Protein AF-A0A368EFL3-F1 (afdb_monomer_lite)

pLDDT: mean 77.52, std 20.16, range [30.73, 97.0]

Foldseek 3Di:
DDDDDPPPDDDPPVPDPDPPQDDDLVVLLVVLLVCLLVLFAAEPVRSCVVSVHDPPPCVVVVVVSLVSLLVNQLVCLVVVHQSSSLSYEHPVCRVVSDHDLVVLVSVLVSCPVRNPPDPDLQNPSNDVVSSVVSSVVSNVCSVVDDDDPDDDPVPVPPPDDD

Radius of gyration: 20.45 Å; chains: 1; bounding box: 38×32×78 Å

Structure (mmCIF, N/CA/C/O backbone):
data_AF-A0A368EFL3-F1
#
_entry.id   AF-A0A368EFL3-F1
#
loop_
_atom_site.group_PDB
_atom_site.id
_atom_site.type_symbol
_atom_site.label_atom_id
_atom_site.label_alt_id
_atom_site.label_comp_id
_atom_site.label_asym_id
_atom_site.label_entity_id
_atom_site.label_seq_id
_atom_site.pdbx_PDB_ins_code
_atom_site.Cartn_x
_atom_site.Cartn_y
_atom_site.Cartn_z
_atom_site.occupancy
_atom_site.B_iso_or_equiv
_atom_site.auth_seq_id
_atom_site.auth_comp_id
_atom_site.auth_asym_id
_atom_site.auth_atom_id
_atom_site.pdbx_PDB_model_num
ATOM 1 N N . MET A 1 1 ? 15.760 19.128 -66.262 1.00 40.00 1 MET A N 1
ATOM 2 C CA . MET A 1 1 ? 16.205 19.098 -64.846 1.00 40.00 1 MET A CA 1
ATOM 3 C C . MET A 1 1 ? 15.360 18.092 -64.071 1.00 40.00 1 MET A C 1
ATOM 5 O O . MET A 1 1 ? 14.181 18.334 -63.852 1.00 40.00 1 MET A O 1
ATOM 9 N N . ASN A 1 2 ? 15.944 16.946 -63.710 1.00 37.69 2 ASN A N 1
ATOM 10 C CA . ASN A 1 2 ? 15.264 15.852 -63.009 1.00 37.69 2 ASN A CA 1
ATOM 11 C C . ASN A 1 2 ? 15.107 16.158 -61.510 1.00 37.69 2 ASN A C 1
ATOM 13 O O . ASN A 1 2 ? 16.100 16.240 -60.786 1.00 37.69 2 ASN A O 1
ATOM 17 N N . LYS A 1 3 ? 13.865 16.278 -61.025 1.00 44.00 3 LYS A N 1
ATOM 18 C CA . LYS A 1 3 ? 13.560 16.292 -59.586 1.00 44.00 3 LYS A CA 1
ATOM 19 C C . LYS A 1 3 ? 13.677 14.864 -59.041 1.00 44.00 3 LYS A C 1
ATOM 21 O O . LYS A 1 3 ? 12.842 14.013 -59.332 1.00 44.00 3 LYS A O 1
ATOM 26 N N . LYS A 1 4 ? 14.717 14.600 -58.243 1.00 45.78 4 LYS A N 1
ATOM 27 C CA . LYS A 1 4 ? 14.868 13.352 -57.479 1.00 45.78 4 LYS A CA 1
ATOM 28 C C . LYS A 1 4 ? 13.709 13.219 -56.482 1.00 45.78 4 LYS A C 1
ATOM 30 O O . LYS A 1 4 ? 13.635 13.963 -55.508 1.00 45.78 4 LYS A O 1
ATOM 35 N N . MET A 1 5 ? 12.822 12.254 -56.713 1.00 44.94 5 MET A N 1
ATOM 36 C CA . MET A 1 5 ? 11.865 11.790 -55.709 1.00 44.94 5 MET A CA 1
ATOM 37 C C . MET A 1 5 ? 12.617 11.066 -54.590 1.00 44.94 5 MET A C 1
ATOM 39 O O . MET A 1 5 ? 13.108 9.953 -54.775 1.00 44.94 5 MET A O 1
ATOM 43 N N . ASN A 1 6 ? 12.671 11.679 -53.409 1.00 43.19 6 ASN A N 1
ATOM 44 C CA . ASN A 1 6 ? 13.107 11.012 -52.188 1.00 43.19 6 ASN A CA 1
ATOM 45 C C . ASN A 1 6 ? 12.049 9.978 -51.769 1.00 43.19 6 ASN A C 1
ATOM 47 O O . ASN A 1 6 ? 11.097 10.291 -51.053 1.00 43.19 6 ASN A O 1
ATOM 51 N N . ARG A 1 7 ? 12.211 8.724 -52.206 1.00 44.06 7 ARG A N 1
ATOM 52 C CA . ARG A 1 7 ? 11.509 7.578 -51.615 1.00 44.06 7 ARG A CA 1
ATOM 53 C C . ARG A 1 7 ? 12.095 7.327 -50.224 1.00 44.06 7 ARG A C 1
ATOM 55 O O . ARG A 1 7 ? 13.054 6.576 -50.082 1.00 44.06 7 ARG A O 1
ATOM 62 N N . ARG A 1 8 ? 11.529 7.959 -49.189 1.00 46.06 8 ARG A N 1
ATOM 63 C CA . ARG A 1 8 ? 11.761 7.542 -47.796 1.00 46.06 8 ARG A CA 1
ATOM 64 C C . ARG A 1 8 ? 11.147 6.155 -47.624 1.00 46.06 8 ARG A C 1
ATOM 66 O O . ARG A 1 8 ? 9.929 6.005 -47.545 1.00 46.06 8 ARG A O 1
ATOM 73 N N . SER A 1 9 ? 12.008 5.148 -47.665 1.00 45.47 9 SER A N 1
ATOM 74 C CA . SER A 1 9 ? 11.665 3.747 -47.509 1.00 45.47 9 SER A CA 1
ATOM 75 C C . SER A 1 9 ? 11.111 3.466 -46.111 1.00 45.47 9 SER A C 1
ATOM 77 O O . SER A 1 9 ? 11.673 3.833 -45.083 1.00 45.47 9 SER A O 1
ATOM 79 N N . ALA A 1 10 ? 9.944 2.829 -46.122 1.00 49.97 10 ALA A N 1
ATOM 80 C CA . ALA A 1 10 ? 9.499 1.766 -45.234 1.00 49.97 10 ALA A CA 1
ATOM 81 C C . ALA A 1 10 ? 10.311 1.518 -43.945 1.00 49.97 10 ALA A C 1
ATOM 83 O O . ALA A 1 10 ? 11.052 0.551 -43.842 1.00 49.97 10 ALA A O 1
ATOM 84 N N . PHE A 1 11 ? 10.034 2.297 -42.902 1.00 44.97 11 PHE A N 1
ATOM 85 C CA . PHE A 1 11 ? 10.094 1.807 -41.523 1.00 44.97 11 PHE A CA 1
ATOM 86 C C . PHE A 1 11 ? 8.851 2.271 -40.757 1.00 44.97 11 PHE A C 1
ATOM 88 O O . PHE A 1 11 ? 8.922 2.867 -39.687 1.00 44.97 11 PHE A O 1
ATOM 95 N N . ARG A 1 12 ? 7.662 1.930 -41.274 1.00 44.56 12 ARG A N 1
ATOM 96 C CA . ARG A 1 12 ? 6.503 1.727 -40.395 1.00 44.56 12 ARG A CA 1
ATOM 97 C C . ARG A 1 12 ? 6.739 0.415 -39.649 1.00 44.56 12 ARG A C 1
ATOM 99 O O . ARG A 1 12 ? 6.106 -0.594 -39.946 1.00 44.56 12 ARG A O 1
ATOM 106 N N . LYS A 1 13 ? 7.671 0.409 -38.685 1.00 48.88 13 LYS A N 1
ATOM 107 C CA . LYS A 1 13 ? 7.578 -0.560 -37.591 1.00 48.88 13 LYS A CA 1
ATOM 108 C C . LYS A 1 13 ? 6.198 -0.301 -37.004 1.00 48.88 13 LYS A C 1
ATOM 110 O O . LYS A 1 13 ? 5.981 0.760 -36.426 1.00 48.88 13 LYS A O 1
ATOM 115 N N . LYS A 1 14 ? 5.247 -1.211 -37.242 1.00 45.75 14 LYS A N 1
ATOM 116 C CA . LYS A 1 14 ? 4.038 -1.296 -36.426 1.00 45.75 14 LYS A CA 1
ATOM 117 C C . LYS A 1 14 ? 4.566 -1.383 -35.000 1.00 45.75 14 LYS A C 1
ATOM 119 O O . LYS A 1 14 ? 5.091 -2.426 -34.613 1.00 45.75 14 LYS A O 1
ATOM 124 N N . LEU A 1 15 ? 4.560 -0.256 -34.286 1.00 49.69 15 LEU A N 1
ATOM 125 C CA . LEU A 1 15 ? 4.769 -0.246 -32.851 1.00 49.69 15 LEU A CA 1
ATOM 126 C C . LEU A 1 15 ? 3.771 -1.275 -32.346 1.00 49.69 15 LEU A C 1
ATOM 128 O O . LEU A 1 15 ? 2.570 -1.137 -32.589 1.00 49.69 15 LEU A O 1
ATOM 132 N N . ARG A 1 16 ? 4.280 -2.375 -31.781 1.00 47.66 16 ARG A N 1
ATOM 133 C CA . ARG A 1 16 ? 3.405 -3.304 -31.078 1.00 47.66 16 ARG A CA 1
ATOM 134 C C . ARG A 1 16 ? 2.623 -2.438 -30.092 1.00 47.66 16 ARG A C 1
ATOM 136 O O . ARG A 1 16 ? 3.263 -1.601 -29.446 1.00 47.66 16 ARG A O 1
ATOM 143 N N . PRO A 1 17 ? 1.287 -2.555 -30.033 1.00 49.06 17 PRO A N 1
ATOM 144 C CA . PRO A 1 17 ? 0.543 -1.849 -29.007 1.00 49.06 17 PRO A CA 1
ATOM 145 C C . PRO A 1 17 ? 1.216 -2.195 -27.682 1.00 49.06 17 PRO A C 1
ATOM 147 O O . PRO A 1 17 ? 1.466 -3.371 -27.400 1.00 49.06 17 PRO A O 1
ATOM 150 N N . LEU A 1 18 ? 1.632 -1.161 -26.949 1.00 48.78 18 LEU A N 1
ATOM 151 C CA . LEU A 1 18 ? 2.174 -1.361 -25.615 1.00 48.78 18 LEU A CA 1
ATOM 152 C C . LEU A 1 18 ? 1.114 -2.137 -24.825 1.00 48.78 18 LEU A C 1
ATOM 154 O O . LEU A 1 18 ? -0.076 -1.858 -25.013 1.00 48.78 18 LEU A O 1
ATOM 158 N N . PRO A 1 19 ? 1.506 -3.117 -23.994 1.00 52.16 19 PRO A N 1
ATOM 159 C CA . PRO A 1 19 ? 0.554 -3.809 -23.145 1.00 52.16 19 PRO A CA 1
ATOM 160 C C . PRO A 1 19 ? -0.280 -2.763 -22.409 1.00 52.16 19 PRO A C 1
ATOM 162 O O . PRO A 1 19 ? 0.271 -1.841 -21.802 1.00 52.16 19 PRO A O 1
ATOM 165 N N . GLU A 1 20 ? -1.601 -2.865 -22.503 1.00 55.97 20 GLU A N 1
ATOM 166 C CA . GLU A 1 20 ? -2.486 -1.978 -21.763 1.00 55.97 20 GLU A CA 1
ATOM 167 C C . GLU A 1 20 ? -2.407 -2.405 -20.290 1.00 55.97 20 GLU A C 1
ATOM 169 O O . GLU A 1 20 ? -3.126 -3.289 -19.828 1.00 55.97 20 GLU A O 1
ATOM 174 N N . PHE A 1 21 ? -1.426 -1.857 -19.565 1.00 62.59 21 PHE A N 1
ATOM 175 C CA . PHE A 1 21 ? -1.221 -2.114 -18.143 1.00 62.59 21 PHE A CA 1
ATOM 176 C C . PHE A 1 21 ? -2.387 -1.508 -17.363 1.00 62.59 21 PHE A C 1
ATOM 178 O O . PHE A 1 21 ? -2.346 -0.349 -16.946 1.00 62.59 21 PHE A O 1
ATOM 185 N N . LYS A 1 22 ? -3.461 -2.279 -17.198 1.00 76.50 22 LYS A N 1
ATOM 186 C CA . LYS A 1 22 ? -4.679 -1.802 -16.553 1.00 76.50 22 LYS A CA 1
ATOM 187 C C . LYS A 1 22 ? -4.697 -2.210 -15.089 1.00 76.50 22 LYS A C 1
ATOM 189 O O . LYS A 1 22 ? -5.205 -3.267 -14.722 1.00 76.50 22 LYS A O 1
ATOM 194 N N . TYR A 1 23 ? -4.148 -1.343 -14.248 1.00 84.44 23 TYR A N 1
ATOM 195 C CA . TYR A 1 23 ? -4.460 -1.397 -12.830 1.00 84.44 23 TYR A CA 1
ATOM 196 C C . TYR A 1 23 ? -5.918 -0.984 -12.602 1.00 84.44 23 TYR A C 1
ATOM 198 O O . TYR A 1 23 ? -6.420 -0.060 -13.243 1.00 84.44 23 TYR A O 1
ATOM 206 N N . ASP A 1 24 ? -6.582 -1.651 -11.664 1.00 90.12 24 ASP A N 1
ATOM 207 C CA . ASP A 1 24 ? -7.953 -1.336 -11.260 1.00 90.12 24 ASP A CA 1
ATOM 208 C C . ASP A 1 24 ? -7.995 -0.972 -9.773 1.00 90.12 24 ASP A C 1
ATOM 210 O O . ASP A 1 24 ? -7.540 -1.746 -8.927 1.00 90.12 24 ASP A O 1
ATOM 214 N N . ILE A 1 25 ? -8.511 0.218 -9.455 1.00 91.62 25 ILE A N 1
ATOM 215 C CA . ILE A 1 25 ? -8.449 0.799 -8.105 1.00 91.62 25 ILE A CA 1
ATOM 216 C C . ILE A 1 25 ? -9.255 -0.039 -7.111 1.00 91.62 25 ILE A C 1
ATOM 218 O O . ILE A 1 25 ? -8.727 -0.410 -6.064 1.00 91.62 25 ILE A O 1
ATOM 222 N N . GLU A 1 26 ? -10.502 -0.388 -7.433 1.00 90.62 26 GLU A N 1
ATOM 223 C CA . GLU A 1 26 ? -11.350 -1.162 -6.519 1.00 90.62 26 GLU A CA 1
ATOM 224 C C . GLU A 1 26 ? -10.776 -2.551 -6.252 1.00 90.62 26 GLU A C 1
ATOM 226 O O . GLU A 1 26 ? -10.771 -3.027 -5.115 1.00 90.62 26 GLU A O 1
ATOM 231 N N . THR A 1 27 ? -10.287 -3.209 -7.301 1.00 91.62 27 THR A N 1
ATOM 232 C CA . THR A 1 27 ? -9.664 -4.526 -7.194 1.00 91.62 27 THR A CA 1
ATOM 233 C C . THR A 1 27 ? -8.400 -4.452 -6.340 1.00 91.62 27 THR A C 1
ATOM 235 O O . THR A 1 27 ? -8.200 -5.309 -5.480 1.00 91.62 27 THR A O 1
ATOM 238 N N . SER A 1 28 ? -7.592 -3.397 -6.492 1.00 94.69 28 SER A N 1
ATOM 239 C CA . SER A 1 28 ? -6.431 -3.151 -5.629 1.00 94.69 28 SER A CA 1
ATOM 240 C C . SER A 1 28 ? -6.821 -2.961 -4.173 1.00 94.69 28 SER A C 1
ATOM 242 O O . SER A 1 28 ? -6.210 -3.564 -3.300 1.00 94.69 28 SER A O 1
ATOM 244 N N . VAL A 1 29 ? -7.845 -2.153 -3.895 1.00 94.94 29 VAL A N 1
ATOM 245 C CA . VAL A 1 29 ? -8.317 -1.900 -2.527 1.00 94.94 29 VAL A CA 1
ATOM 246 C C . VAL A 1 29 ? -8.833 -3.190 -1.892 1.00 94.94 29 VAL A C 1
ATOM 248 O O . VAL A 1 29 ? -8.445 -3.507 -0.772 1.00 94.94 29 VAL A O 1
ATOM 251 N N . LYS A 1 30 ? -9.630 -3.989 -2.615 1.00 94.00 30 LYS A N 1
ATOM 252 C CA . LYS A 1 30 ? -10.103 -5.308 -2.151 1.00 94.00 30 LYS A CA 1
ATOM 253 C C . LYS A 1 30 ? -8.941 -6.251 -1.850 1.00 94.00 30 LYS A C 1
ATOM 255 O O . LYS A 1 30 ? -8.928 -6.891 -0.799 1.00 94.00 30 LYS A O 1
ATOM 260 N N . PHE A 1 31 ? -7.964 -6.314 -2.752 1.00 95.12 31 PHE A N 1
ATOM 261 C CA . PHE A 1 31 ? -6.775 -7.139 -2.581 1.00 95.12 31 PHE A CA 1
ATOM 262 C C . PHE A 1 31 ? -5.968 -6.701 -1.354 1.00 95.12 31 PHE A C 1
ATOM 264 O O . PHE A 1 31 ? -5.758 -7.505 -0.448 1.00 95.12 31 PHE A O 1
ATOM 271 N N . LEU A 1 32 ? -5.608 -5.421 -1.254 1.00 96.31 32 LEU A N 1
ATOM 272 C CA . LEU A 1 32 ? -4.829 -4.896 -0.132 1.00 96.31 32 LEU A CA 1
ATOM 273 C C . LEU A 1 32 ? -5.572 -5.008 1.197 1.00 96.31 32 LEU A C 1
ATOM 275 O O . LEU A 1 32 ? -4.953 -5.330 2.206 1.00 96.31 32 LEU A O 1
ATOM 279 N N . LEU A 1 33 ? -6.892 -4.822 1.206 1.00 95.56 33 LEU A N 1
ATOM 280 C CA . LEU A 1 33 ? -7.705 -5.038 2.397 1.00 95.56 33 LEU A CA 1
ATOM 281 C C . LEU A 1 33 ? -7.675 -6.509 2.831 1.00 95.56 33 LEU A C 1
ATOM 283 O O . LEU A 1 33 ? -7.560 -6.796 4.020 1.00 95.56 33 LEU A O 1
ATOM 287 N N . SER A 1 34 ? -7.734 -7.453 1.885 1.00 94.75 34 SER A N 1
ATOM 288 C CA . SER A 1 34 ? -7.605 -8.881 2.201 1.00 94.75 34 SER A CA 1
ATOM 289 C C . SER A 1 34 ? -6.231 -9.220 2.794 1.00 94.75 34 SER A C 1
ATOM 291 O O . SER A 1 34 ? -6.147 -9.997 3.745 1.00 94.75 34 SER A O 1
ATOM 293 N N . CYS A 1 35 ? -5.164 -8.582 2.303 1.00 95.38 35 CYS A N 1
ATOM 294 C CA . CYS A 1 35 ? -3.816 -8.717 2.852 1.00 95.38 35 CYS A CA 1
ATOM 295 C C . CYS A 1 35 ? -3.708 -8.083 4.243 1.00 95.38 35 CYS A C 1
ATOM 297 O O . CYS A 1 35 ? -3.122 -8.683 5.144 1.00 95.38 35 CYS A O 1
ATOM 299 N N . ALA A 1 36 ? -4.330 -6.920 4.443 1.00 95.75 36 ALA A N 1
ATOM 300 C CA . ALA A 1 36 ? -4.370 -6.226 5.723 1.00 95.75 36 ALA A CA 1
ATOM 301 C C . ALA A 1 36 ? -5.077 -7.061 6.801 1.00 95.75 36 ALA A C 1
ATOM 303 O O . ALA A 1 36 ? -4.559 -7.189 7.907 1.00 95.75 36 ALA A O 1
ATOM 304 N N . LYS A 1 37 ? -6.193 -7.725 6.458 1.00 94.50 37 LYS A N 1
ATOM 305 C CA . LYS A 1 37 ? -6.889 -8.677 7.349 1.00 94.50 37 LYS A CA 1
ATOM 306 C C . LYS A 1 37 ? -5.996 -9.841 7.786 1.00 94.50 37 LYS A C 1
ATOM 308 O O . LYS A 1 37 ? -6.167 -10.371 8.875 1.00 94.50 37 LYS A O 1
ATOM 313 N N . GLN A 1 38 ? -5.031 -10.223 6.953 1.00 94.88 38 GLN A N 1
ATOM 314 C CA . GLN A 1 38 ? -4.044 -11.263 7.258 1.00 94.88 38 GLN A CA 1
ATOM 315 C C . GLN A 1 38 ? -2.755 -10.705 7.879 1.00 94.88 38 GLN A C 1
ATOM 317 O O . GLN A 1 38 ? -1.813 -11.468 8.078 1.00 94.88 38 GLN A O 1
ATOM 322 N N . ARG A 1 39 ? -2.691 -9.393 8.148 1.00 95.56 39 ARG A N 1
ATOM 323 C CA . ARG A 1 39 ? -1.498 -8.678 8.627 1.00 95.56 39 ARG A CA 1
ATOM 324 C C . ARG A 1 39 ? -0.264 -8.896 7.743 1.00 95.56 39 ARG A C 1
ATOM 326 O O . ARG A 1 39 ? 0.837 -9.114 8.238 1.00 95.56 39 ARG A O 1
ATOM 333 N N . LYS A 1 40 ? -0.451 -8.872 6.418 1.00 95.69 40 LYS A N 1
ATOM 334 C CA . LYS A 1 40 ? 0.615 -9.114 5.434 1.00 95.69 40 LYS A CA 1
ATOM 335 C C . LYS A 1 40 ? 0.967 -7.857 4.651 1.00 95.69 40 LYS A C 1
ATOM 337 O O . LYS A 1 40 ? 0.088 -7.200 4.095 1.00 95.69 40 LYS A O 1
ATOM 342 N N . PHE A 1 41 ? 2.266 -7.608 4.524 1.00 97.00 41 PHE A N 1
ATOM 343 C CA . PHE A 1 41 ? 2.818 -6.718 3.508 1.00 97.00 41 PHE A CA 1
ATOM 344 C C . PHE A 1 41 ? 2.873 -7.410 2.146 1.00 97.00 41 PHE A C 1
ATOM 346 O O . PHE A 1 41 ? 2.994 -8.637 2.053 1.00 97.00 41 PHE A O 1
ATOM 353 N N . ILE A 1 42 ? 2.827 -6.608 1.086 1.00 95.69 42 ILE A N 1
ATOM 354 C CA . ILE A 1 42 ? 2.901 -7.071 -0.299 1.00 95.69 42 ILE A CA 1
ATOM 355 C C . ILE A 1 42 ? 4.062 -6.376 -0.990 1.00 95.69 42 ILE A C 1
ATOM 357 O O . ILE A 1 42 ? 4.222 -5.164 -0.892 1.00 95.69 42 ILE A O 1
ATOM 361 N N . SER A 1 43 ? 4.880 -7.138 -1.707 1.00 94.38 43 SER A N 1
ATOM 362 C CA . SER A 1 43 ? 5.948 -6.533 -2.498 1.00 94.38 43 SER A CA 1
ATOM 363 C C . SER A 1 43 ? 5.412 -5.905 -3.790 1.00 94.38 43 SER A C 1
ATOM 365 O O . SER A 1 43 ? 4.421 -6.374 -4.351 1.00 94.38 43 SER A O 1
ATOM 367 N N . PHE A 1 44 ? 6.111 -4.908 -4.343 1.00 91.44 44 PHE A N 1
ATOM 368 C CA . PHE A 1 44 ? 5.793 -4.359 -5.673 1.00 91.44 44 PHE A CA 1
ATOM 369 C C . PHE A 1 44 ? 5.693 -5.446 -6.756 1.00 91.44 44 PHE A C 1
ATOM 371 O O . PHE A 1 44 ? 4.841 -5.370 -7.637 1.00 91.44 44 PHE A O 1
ATOM 378 N N . ILE A 1 45 ? 6.533 -6.483 -6.668 1.00 90.06 45 ILE A N 1
ATOM 379 C CA . ILE A 1 45 ? 6.535 -7.615 -7.603 1.00 90.06 45 ILE A CA 1
ATOM 380 C C . ILE A 1 45 ? 5.242 -8.419 -7.488 1.00 90.06 45 ILE A C 1
ATOM 382 O O . ILE A 1 45 ? 4.596 -8.706 -8.489 1.00 90.06 45 ILE A O 1
ATOM 386 N N . GLU A 1 46 ? 4.830 -8.763 -6.271 1.00 92.31 46 GLU A N 1
ATOM 387 C CA . GLU A 1 46 ? 3.586 -9.506 -6.049 1.00 92.31 46 GLU A CA 1
ATOM 388 C C . GLU A 1 46 ? 2.362 -8.703 -6.471 1.00 92.31 46 GLU A C 1
ATOM 390 O O . GLU A 1 46 ? 1.451 -9.252 -7.088 1.00 92.31 46 GLU A O 1
ATOM 395 N N . PHE A 1 47 ? 2.371 -7.397 -6.201 1.00 92.50 47 PHE A N 1
ATOM 396 C CA . PHE A 1 47 ? 1.309 -6.501 -6.631 1.00 92.50 47 PHE A CA 1
ATOM 397 C C . PHE A 1 47 ? 1.203 -6.438 -8.163 1.00 92.50 47 PHE A C 1
ATOM 399 O O . PHE A 1 47 ? 0.108 -6.511 -8.711 1.00 92.50 47 PHE A O 1
ATOM 406 N N . ASN A 1 48 ? 2.327 -6.388 -8.878 1.00 90.00 48 ASN A N 1
ATOM 407 C CA . ASN A 1 48 ? 2.338 -6.427 -10.344 1.00 90.00 48 ASN A CA 1
ATOM 408 C C . ASN A 1 48 ? 1.885 -7.783 -10.897 1.00 90.00 48 ASN A C 1
ATOM 410 O O . ASN A 1 48 ? 1.086 -7.841 -11.834 1.00 90.00 48 ASN A O 1
ATOM 414 N N . ARG A 1 49 ? 2.343 -8.882 -10.291 1.00 88.81 49 ARG A N 1
ATOM 415 C CA . ARG A 1 49 ? 1.948 -10.244 -10.678 1.00 88.81 49 ARG A CA 1
ATOM 416 C C . ARG A 1 49 ? 0.460 -10.497 -10.476 1.00 88.81 49 ARG A C 1
ATOM 418 O O . ARG A 1 49 ? -0.139 -11.188 -11.295 1.00 88.81 49 ARG A O 1
ATOM 425 N N . PHE A 1 50 ? -0.149 -9.896 -9.454 1.00 90.12 50 PHE A N 1
ATOM 426 C CA . PHE A 1 50 ? -1.601 -9.911 -9.274 1.00 90.12 50 PHE A CA 1
ATOM 427 C C . PHE A 1 50 ? -2.341 -9.348 -10.505 1.00 90.12 50 PHE A C 1
ATOM 429 O O . PHE A 1 50 ? -3.372 -9.887 -10.903 1.00 90.12 50 PHE A O 1
ATOM 436 N N . TYR A 1 51 ? -1.758 -8.357 -11.187 1.00 87.62 51 TYR A N 1
ATOM 437 C CA . TYR A 1 51 ? -2.251 -7.800 -12.455 1.00 87.62 51 TYR A CA 1
ATOM 438 C C . TYR A 1 51 ? -1.702 -8.489 -13.715 1.00 87.62 51 TYR A C 1
ATOM 440 O O . TYR A 1 51 ? -1.927 -8.004 -14.822 1.00 87.62 51 TYR A O 1
ATOM 448 N N . LYS A 1 52 ? -0.993 -9.619 -13.579 1.00 87.06 52 LYS A N 1
ATOM 449 C CA . LYS A 1 52 ? -0.323 -10.331 -14.687 1.00 87.06 52 LYS A CA 1
ATOM 450 C C . LYS A 1 52 ? 0.666 -9.446 -15.465 1.00 87.06 52 LYS A C 1
ATOM 452 O O . LYS A 1 52 ? 0.895 -9.662 -16.653 1.00 87.06 52 LYS A O 1
ATOM 457 N N . ILE A 1 53 ? 1.256 -8.457 -14.794 1.00 83.38 53 ILE A N 1
ATOM 458 C CA . ILE A 1 53 ? 2.276 -7.572 -15.363 1.00 83.38 53 ILE A CA 1
ATOM 459 C C . ILE A 1 53 ? 3.637 -8.283 -15.271 1.00 83.38 53 ILE A C 1
ATOM 461 O O . ILE A 1 53 ? 4.023 -8.676 -14.168 1.00 83.38 53 ILE A O 1
ATOM 465 N N . PRO A 1 54 ? 4.357 -8.483 -16.392 1.00 77.19 54 PRO A N 1
ATOM 466 C CA . PRO A 1 54 ? 5.628 -9.198 -16.404 1.00 77.19 54 PRO A CA 1
ATOM 467 C C . PRO A 1 54 ? 6.751 -8.416 -15.709 1.00 77.19 54 PRO A C 1
ATOM 469 O O . PRO A 1 54 ? 6.832 -7.192 -15.789 1.00 77.19 54 PRO A O 1
ATOM 472 N N . ASP A 1 55 ? 7.681 -9.153 -15.098 1.00 73.25 55 ASP A N 1
ATOM 473 C CA . ASP A 1 55 ? 8.802 -8.611 -14.313 1.00 73.25 55 ASP A CA 1
ATOM 474 C C . ASP A 1 55 ? 9.911 -7.951 -15.170 1.00 73.25 55 ASP A C 1
ATOM 476 O O . ASP A 1 55 ? 10.936 -7.542 -14.634 1.00 73.25 55 ASP A O 1
ATOM 480 N N . GLN A 1 56 ? 9.766 -7.878 -16.498 1.00 66.19 56 GLN A N 1
ATOM 481 C CA . GLN A 1 56 ? 10.845 -7.472 -17.415 1.00 66.19 56 GLN A CA 1
ATOM 482 C C . GLN A 1 56 ? 10.879 -5.961 -17.728 1.00 66.19 56 GLN A C 1
ATOM 484 O O . GLN A 1 56 ? 11.907 -5.469 -18.182 1.00 66.19 56 GLN A O 1
ATOM 489 N N . ASP A 1 57 ? 9.825 -5.202 -17.398 1.00 66.44 57 ASP A N 1
ATOM 490 C CA . ASP A 1 57 ? 9.675 -3.784 -17.783 1.00 66.44 57 ASP A CA 1
ATOM 491 C C . ASP A 1 57 ? 9.730 -2.798 -16.593 1.00 66.44 57 ASP A C 1
ATOM 493 O O . ASP A 1 57 ? 9.041 -1.775 -16.568 1.00 66.44 57 ASP A O 1
ATOM 497 N N . TRP A 1 58 ? 10.561 -3.069 -15.578 1.00 72.12 58 TRP A N 1
ATOM 498 C CA . TRP A 1 58 ? 10.619 -2.274 -14.336 1.00 72.12 58 TRP A CA 1
ATOM 499 C C . TRP A 1 58 ? 10.756 -0.750 -14.510 1.00 72.12 58 TRP A C 1
ATOM 501 O O . TRP A 1 58 ? 10.029 -0.033 -13.816 1.00 72.12 58 TRP A O 1
ATOM 511 N N . PRO A 1 59 ? 11.607 -0.210 -15.410 1.00 73.56 59 PRO A N 1
ATOM 512 C CA . PRO A 1 59 ? 11.738 1.240 -15.574 1.00 73.56 59 PRO A CA 1
ATOM 513 C C . PRO A 1 59 ? 10.434 1.932 -15.995 1.00 73.56 59 PRO A C 1
ATOM 515 O O . PRO A 1 59 ? 10.184 3.066 -15.590 1.00 73.56 59 PRO A O 1
ATOM 518 N N . LEU A 1 60 ? 9.590 1.244 -16.771 1.00 74.75 60 LEU A N 1
ATOM 519 C CA . LEU A 1 60 ? 8.296 1.752 -17.230 1.00 74.75 60 LEU A CA 1
ATOM 520 C C . LEU A 1 60 ? 7.176 1.450 -16.223 1.00 74.75 60 LEU A C 1
ATOM 522 O O . LEU A 1 60 ? 6.304 2.283 -15.977 1.00 74.75 60 LEU A O 1
ATOM 526 N N . VAL A 1 61 ? 7.215 0.266 -15.613 1.00 80.12 61 VAL A N 1
ATOM 527 C CA . VAL A 1 61 ? 6.183 -0.217 -14.690 1.00 80.12 61 VAL A CA 1
ATOM 528 C C . VAL A 1 61 ? 6.227 0.525 -13.355 1.00 80.12 61 VAL A C 1
ATOM 530 O O . VAL A 1 61 ? 5.181 0.794 -12.770 1.00 80.12 61 VAL A O 1
ATOM 533 N N . TYR A 1 62 ? 7.408 0.915 -12.873 1.00 82.56 62 TYR A N 1
ATOM 534 C CA . TYR A 1 62 ? 7.568 1.519 -11.549 1.00 82.56 62 TYR A CA 1
ATOM 535 C C . TYR A 1 62 ? 6.900 2.906 -11.411 1.00 82.56 62 TYR A C 1
ATOM 537 O O . TYR A 1 62 ? 6.179 3.125 -10.430 1.00 82.56 62 TYR A O 1
ATOM 545 N N . PRO A 1 63 ? 7.026 3.843 -12.377 1.00 85.31 63 PRO A N 1
ATOM 546 C CA . PRO A 1 63 ? 6.232 5.073 -12.375 1.00 85.31 63 PRO A CA 1
ATOM 547 C C . PRO A 1 63 ? 4.718 4.826 -12.423 1.00 85.31 63 PRO A C 1
ATOM 549 O O . PRO A 1 63 ? 3.975 5.501 -11.708 1.00 85.31 63 PRO A O 1
ATOM 552 N N . LEU A 1 64 ? 4.263 3.858 -13.230 1.00 87.31 64 LEU A N 1
ATOM 553 C CA . LEU A 1 64 ? 2.841 3.515 -13.353 1.00 87.31 64 LEU A CA 1
ATOM 554 C C . LEU A 1 64 ? 2.291 2.927 -12.053 1.00 87.31 64 LEU A C 1
ATOM 556 O O . LEU A 1 64 ? 1.227 3.344 -11.601 1.00 87.31 64 LEU A O 1
ATOM 560 N N . LEU A 1 65 ? 3.050 2.037 -11.413 1.00 90.00 65 LEU A N 1
ATOM 561 C CA . LEU A 1 65 ? 2.711 1.452 -10.122 1.00 90.00 65 LEU A CA 1
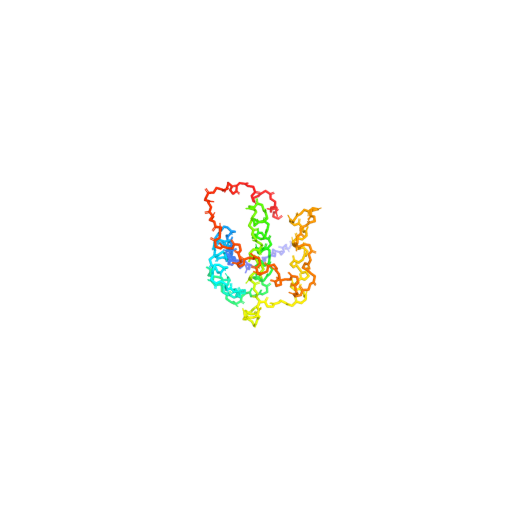ATOM 562 C C . LEU A 1 65 ? 2.554 2.535 -9.054 1.00 90.00 65 LEU A C 1
ATOM 564 O O . LEU A 1 65 ? 1.541 2.574 -8.368 1.00 90.00 65 LEU A O 1
ATOM 568 N N . TYR A 1 66 ? 3.500 3.471 -8.941 1.00 90.25 66 TYR A N 1
ATOM 569 C CA . TYR A 1 66 ? 3.361 4.560 -7.969 1.00 90.25 66 TYR A CA 1
ATOM 570 C C . TYR A 1 66 ? 2.200 5.495 -8.263 1.00 90.25 66 TYR A C 1
ATOM 572 O O . TYR A 1 66 ? 1.524 5.941 -7.336 1.00 90.25 66 TYR A O 1
ATOM 580 N N . ARG A 1 67 ? 1.966 5.812 -9.540 1.00 89.62 67 ARG A N 1
ATOM 581 C CA . ARG A 1 67 ? 0.793 6.596 -9.930 1.00 89.62 67 ARG A CA 1
ATOM 582 C C . ARG A 1 67 ? -0.481 5.882 -9.489 1.00 89.62 67 ARG A C 1
ATOM 584 O O . ARG A 1 67 ? -1.357 6.527 -8.923 1.00 89.62 67 ARG A O 1
ATOM 591 N N . HIS A 1 68 ? -0.551 4.572 -9.696 1.00 92.25 68 HIS A N 1
ATOM 592 C CA . HIS A 1 68 ? -1.680 3.755 -9.280 1.00 92.25 68 HIS A CA 1
ATOM 593 C C . HIS A 1 68 ? -1.842 3.697 -7.757 1.00 92.25 68 HIS A C 1
ATOM 595 O O . HIS A 1 68 ? -2.926 3.967 -7.252 1.00 92.25 68 HIS A O 1
ATOM 601 N N . LEU A 1 69 ? -0.768 3.452 -7.003 1.00 94.00 69 LEU A N 1
ATOM 602 C CA . LEU A 1 69 ? -0.797 3.450 -5.536 1.00 94.00 69 LEU A CA 1
ATOM 603 C C . LEU A 1 69 ? -1.263 4.797 -4.964 1.00 94.00 69 LEU A C 1
ATOM 605 O O . LEU A 1 69 ? -2.007 4.822 -3.989 1.00 94.00 69 LEU A O 1
ATOM 609 N N . ASN A 1 70 ? -0.917 5.915 -5.607 1.00 92.88 70 ASN A N 1
ATOM 610 C CA . ASN A 1 70 ? -1.442 7.230 -5.234 1.00 92.88 70 ASN A CA 1
ATOM 611 C C . ASN A 1 70 ? -2.953 7.363 -5.495 1.00 92.88 70 ASN A C 1
ATOM 613 O O . ASN A 1 70 ? -3.636 8.054 -4.744 1.00 92.88 70 ASN A O 1
ATOM 617 N N . LEU A 1 71 ? -3.484 6.739 -6.552 1.00 92.19 71 LEU A N 1
ATOM 618 C CA . LEU A 1 71 ? -4.928 6.713 -6.817 1.00 92.19 71 LEU A CA 1
ATOM 619 C C . LEU A 1 71 ? -5.663 5.799 -5.831 1.00 92.19 71 LEU A C 1
ATOM 621 O O . LEU A 1 71 ? -6.750 6.150 -5.385 1.00 92.19 71 LEU A O 1
ATOM 625 N N . VAL A 1 72 ? -5.052 4.678 -5.440 1.00 93.69 72 VAL A N 1
ATOM 626 C CA . VAL A 1 72 ? -5.544 3.821 -4.351 1.00 93.69 72 VAL A CA 1
ATOM 627 C C . VAL A 1 72 ? -5.602 4.602 -3.041 1.00 93.69 72 VAL A C 1
ATOM 629 O O . VAL A 1 72 ? -6.623 4.561 -2.363 1.00 93.69 72 VAL A O 1
ATOM 632 N N . LEU A 1 73 ? -4.549 5.356 -2.709 1.00 92.75 73 LEU A N 1
ATOM 633 C CA . LEU A 1 73 ? -4.519 6.223 -1.531 1.00 92.75 73 LEU A CA 1
ATOM 634 C C . LEU A 1 73 ? -5.670 7.238 -1.563 1.00 92.75 73 LEU A C 1
ATOM 636 O O . LEU A 1 73 ? -6.423 7.347 -0.599 1.00 92.75 73 LEU A O 1
ATOM 640 N N . LYS A 1 74 ? -5.835 7.936 -2.694 1.00 90.94 74 LYS A N 1
ATOM 641 C CA . LYS A 1 74 ? -6.923 8.894 -2.908 1.00 90.94 74 LYS A CA 1
ATOM 642 C C . LYS A 1 74 ? -8.293 8.241 -2.690 1.00 90.94 74 LYS A C 1
ATOM 644 O O . LYS A 1 74 ? -9.102 8.772 -1.940 1.00 90.94 74 LYS A O 1
ATOM 649 N N . TYR A 1 75 ? -8.525 7.082 -3.304 1.00 91.56 75 TYR A N 1
ATOM 650 C CA . TYR A 1 75 ? -9.771 6.335 -3.148 1.00 91.56 75 TYR A CA 1
ATOM 651 C C . TYR A 1 75 ? -10.018 5.942 -1.689 1.00 91.56 75 TYR A C 1
ATOM 653 O O . TYR A 1 75 ? -11.150 6.026 -1.221 1.00 91.56 75 TYR A O 1
ATOM 661 N N . CYS A 1 76 ? -8.976 5.533 -0.957 1.00 91.19 76 CYS A N 1
ATOM 662 C CA . CYS A 1 76 ? -9.114 5.214 0.461 1.00 91.19 76 CYS A CA 1
ATOM 663 C C . CYS A 1 76 ? -9.579 6.439 1.256 1.00 91.19 76 CYS A C 1
ATOM 665 O O . CYS A 1 76 ? -10.548 6.328 1.998 1.00 91.19 76 CYS A O 1
ATOM 667 N N . PHE A 1 77 ? -8.978 7.612 1.035 1.00 87.88 77 PHE A N 1
ATOM 668 C CA . PHE A 1 77 ? -9.415 8.850 1.687 1.00 87.88 77 PHE A CA 1
ATOM 669 C C . PHE A 1 77 ? -10.859 9.232 1.340 1.00 87.88 77 PHE A C 1
ATOM 671 O O . PHE A 1 77 ? -11.641 9.508 2.243 1.00 87.88 77 PHE A O 1
ATOM 678 N N . GLU A 1 78 ? -11.244 9.190 0.060 1.00 88.19 78 GLU A N 1
ATOM 679 C CA . GLU A 1 78 ? -12.612 9.520 -0.381 1.00 88.19 78 GLU A CA 1
ATOM 680 C C . GLU A 1 78 ? -13.680 8.590 0.224 1.00 88.19 78 GLU A C 1
ATOM 682 O O . GLU A 1 78 ? -14.836 8.985 0.359 1.00 88.19 78 GLU A O 1
ATOM 687 N N . ASN A 1 79 ? -13.300 7.368 0.611 1.00 87.12 79 ASN A N 1
ATOM 688 C CA . ASN A 1 79 ? -14.199 6.362 1.180 1.00 87.12 79 ASN A CA 1
ATOM 689 C C . ASN A 1 79 ? -13.991 6.131 2.688 1.00 87.12 79 ASN A C 1
ATOM 691 O O . ASN A 1 79 ? -14.535 5.169 3.229 1.00 87.12 79 ASN A O 1
ATOM 695 N N . ASN A 1 80 ? -13.223 6.987 3.375 1.00 86.56 80 ASN A N 1
ATOM 696 C CA . ASN A 1 80 ? -12.874 6.835 4.796 1.00 86.56 80 ASN A CA 1
ATOM 697 C C . ASN A 1 80 ? -12.254 5.465 5.143 1.00 86.56 80 ASN A C 1
ATOM 699 O O . ASN A 1 80 ? -12.488 4.900 6.211 1.00 86.56 80 ASN A O 1
ATOM 703 N N . TYR A 1 81 ? -11.460 4.912 4.230 1.00 89.81 81 TYR A N 1
ATOM 704 C CA . TYR A 1 81 ? -10.659 3.713 4.453 1.00 89.81 81 TYR A CA 1
ATOM 705 C C . TYR A 1 81 ? -9.246 4.083 4.919 1.00 89.81 81 TYR A C 1
ATOM 707 O O . TYR A 1 81 ? -8.734 5.147 4.557 1.00 89.81 81 TYR A O 1
ATOM 715 N N . PRO A 1 82 ? -8.568 3.200 5.679 1.00 90.56 82 PRO A N 1
ATOM 716 C CA . PRO A 1 82 ? -7.166 3.391 6.000 1.00 90.56 82 PRO A CA 1
ATOM 717 C C . PRO A 1 82 ? -6.341 3.419 4.703 1.00 90.56 82 PRO A C 1
ATOM 719 O O . PRO A 1 82 ? -6.739 2.819 3.700 1.00 90.56 82 PRO A O 1
ATOM 722 N N . PRO A 1 83 ? -5.184 4.093 4.688 1.00 91.88 83 PRO A N 1
ATOM 723 C CA . PRO A 1 83 ? -4.376 4.285 3.485 1.00 91.88 83 PRO A CA 1
ATOM 724 C C . PRO A 1 83 ? -3.640 2.998 3.078 1.00 91.88 83 PRO A C 1
ATOM 726 O O . PRO A 1 83 ? -2.428 2.875 3.211 1.00 91.88 83 PRO A O 1
ATOM 729 N N . LEU A 1 84 ? -4.367 2.026 2.530 1.00 94.50 84 LEU A N 1
ATOM 730 C CA . LEU A 1 84 ? -3.895 0.658 2.278 1.00 94.50 84 LEU A CA 1
ATOM 731 C C . LEU A 1 84 ? -2.652 0.554 1.378 1.00 94.50 84 LEU A C 1
ATOM 733 O O . LEU A 1 84 ? -1.938 -0.447 1.433 1.00 94.50 84 LEU A O 1
ATOM 737 N N . SER A 1 85 ? -2.355 1.568 0.559 1.00 94.06 85 SER A N 1
ATOM 738 C CA . SER A 1 85 ? -1.162 1.576 -0.298 1.00 94.06 85 SER A CA 1
ATOM 739 C C . SER A 1 85 ? 0.152 1.513 0.487 1.00 94.06 85 SER A C 1
ATOM 741 O O . SER A 1 85 ? 1.174 1.142 -0.080 1.00 94.06 85 SER A O 1
ATOM 743 N N . VAL A 1 86 ? 0.143 1.850 1.781 1.00 94.88 86 VAL A N 1
ATOM 744 C CA . VAL A 1 86 ? 1.340 1.812 2.645 1.00 94.88 86 VAL A CA 1
ATOM 745 C C . VAL A 1 86 ? 1.776 0.399 3.027 1.00 94.88 86 VAL A C 1
ATOM 747 O O . VAL A 1 86 ? 2.864 0.212 3.568 1.00 94.88 86 VAL A O 1
ATOM 750 N N . LEU A 1 87 ? 0.948 -0.597 2.706 1.00 96.56 87 LEU A N 1
ATOM 751 C CA . LEU A 1 87 ? 1.266 -2.016 2.849 1.00 96.56 87 LEU A CA 1
ATOM 752 C C . LEU A 1 87 ? 2.060 -2.572 1.657 1.00 96.56 87 LEU A C 1
ATOM 754 O O . LEU A 1 87 ? 2.497 -3.724 1.700 1.00 96.56 87 LEU A O 1
ATOM 758 N N . VAL A 1 88 ? 2.226 -1.778 0.591 1.00 96.00 88 VAL A N 1
ATOM 759 C CA . VAL A 1 88 ? 2.972 -2.171 -0.607 1.00 96.00 88 VAL A CA 1
ATOM 760 C C . VAL A 1 88 ? 4.406 -1.657 -0.520 1.00 96.00 88 VAL A C 1
ATOM 762 O O . VAL A 1 88 ? 4.645 -0.452 -0.584 1.00 96.00 88 VAL A O 1
ATOM 765 N N . VAL A 1 89 ? 5.360 -2.575 -0.396 1.00 95.12 89 VAL A N 1
ATOM 766 C CA . VAL A 1 89 ? 6.775 -2.295 -0.097 1.00 95.12 89 VAL A CA 1
ATOM 767 C C . VAL A 1 89 ? 7.718 -2.938 -1.119 1.00 95.12 89 VAL A C 1
ATOM 769 O O . VAL A 1 89 ? 7.299 -3.657 -2.032 1.00 95.12 89 VAL A O 1
ATOM 772 N N . ALA A 1 90 ? 9.018 -2.672 -0.997 1.00 91.81 90 ALA A N 1
ATOM 773 C CA . ALA A 1 90 ? 10.027 -3.363 -1.794 1.00 91.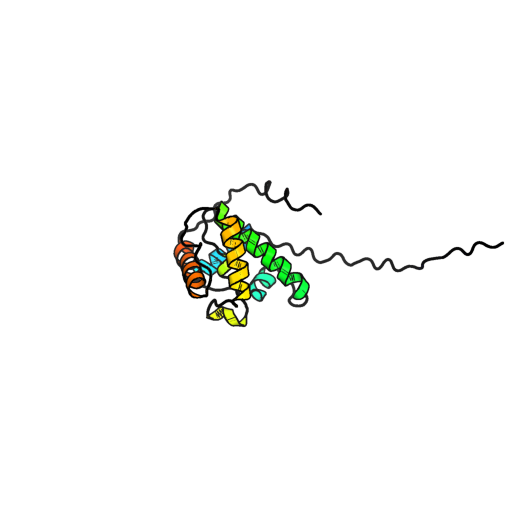81 90 ALA A CA 1
ATOM 774 C C . ALA A 1 90 ? 10.130 -4.849 -1.392 1.00 91.81 90 ALA A C 1
ATOM 776 O O . ALA A 1 90 ? 9.718 -5.246 -0.303 1.00 91.81 90 ALA A O 1
ATOM 777 N N . ARG A 1 91 ? 10.635 -5.702 -2.293 1.00 91.31 91 ARG A N 1
ATOM 778 C CA . ARG A 1 91 ? 10.680 -7.162 -2.076 1.00 91.31 91 ARG A CA 1
ATOM 779 C C . ARG A 1 91 ? 11.523 -7.542 -0.858 1.00 91.31 91 ARG A C 1
ATOM 781 O O . ARG A 1 91 ? 11.114 -8.392 -0.077 1.00 91.31 91 ARG A O 1
ATOM 788 N N . ASP A 1 92 ? 12.685 -6.925 -0.744 1.00 92.81 92 ASP A N 1
ATOM 789 C CA . ASP A 1 92 ? 13.642 -7.042 0.354 1.00 92.81 92 ASP A CA 1
ATOM 790 C C . ASP A 1 92 ? 13.081 -6.519 1.685 1.00 92.81 92 ASP A C 1
ATOM 792 O O . ASP A 1 92 ? 13.373 -7.082 2.733 1.00 92.81 92 ASP A O 1
ATOM 796 N N . MET A 1 93 ? 12.189 -5.527 1.646 1.00 93.69 93 MET A N 1
ATOM 797 C CA . MET A 1 93 ? 11.568 -4.922 2.834 1.00 93.69 93 MET A CA 1
ATOM 798 C C . MET A 1 93 ? 10.229 -5.562 3.231 1.00 93.69 93 MET A C 1
ATOM 800 O O . MET A 1 93 ? 9.560 -5.107 4.156 1.00 93.69 93 MET A O 1
ATOM 804 N N . LYS A 1 94 ? 9.800 -6.631 2.547 1.00 93.94 94 LYS A N 1
ATOM 805 C CA . LYS A 1 94 ? 8.477 -7.242 2.753 1.00 93.94 94 LYS A CA 1
ATOM 806 C C . LYS A 1 94 ? 8.269 -7.780 4.171 1.00 93.94 94 LYS A C 1
ATOM 808 O O . LYS A 1 94 ? 7.148 -7.758 4.664 1.00 93.94 94 LYS A O 1
ATOM 813 N N . GLN A 1 95 ? 9.316 -8.298 4.807 1.00 92.19 95 GLN A N 1
ATOM 814 C CA . GLN A 1 95 ? 9.193 -8.884 6.145 1.00 92.19 95 GLN A CA 1
ATOM 815 C C . GLN A 1 95 ? 9.038 -7.816 7.232 1.00 92.19 95 GLN A C 1
ATOM 817 O O . GLN A 1 95 ? 8.244 -8.004 8.148 1.00 92.19 95 GLN A O 1
ATOM 822 N N . SER A 1 96 ? 9.758 -6.699 7.110 1.00 92.88 96 SER A N 1
ATOM 823 C CA . SER A 1 96 ? 9.738 -5.605 8.085 1.00 92.88 96 SER A CA 1
ATOM 824 C C . SER A 1 96 ? 8.651 -4.565 7.804 1.00 92.88 96 SER A C 1
ATOM 826 O O . SER A 1 96 ? 8.229 -3.857 8.712 1.00 92.88 96 SER A O 1
ATOM 828 N N . GLY A 1 97 ? 8.183 -4.459 6.557 1.00 92.75 97 GLY A N 1
ATOM 829 C CA . GLY A 1 97 ? 7.318 -3.360 6.129 1.00 92.75 97 GLY A CA 1
ATOM 830 C C . GLY A 1 97 ? 8.075 -2.044 5.946 1.00 92.75 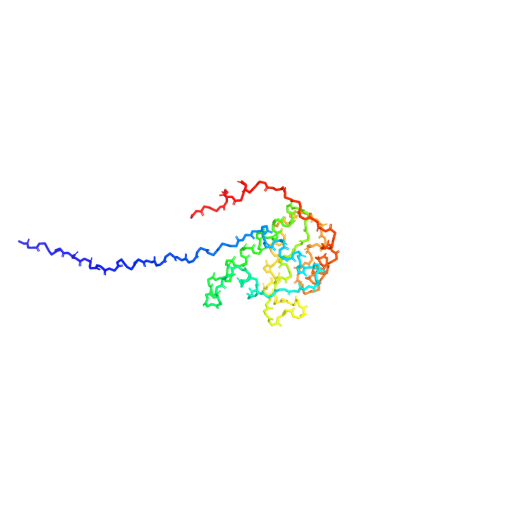97 GLY A C 1
ATOM 831 O O . GLY A 1 97 ? 7.451 -0.987 5.836 1.00 92.75 97 GLY A O 1
ATOM 832 N N . GLU A 1 98 ? 9.406 -2.093 5.922 1.00 95.12 98 GLU A N 1
ATOM 833 C CA . GLU A 1 98 ? 10.239 -0.907 5.785 1.00 95.12 98 GLU A CA 1
ATOM 834 C C . GLU A 1 98 ? 10.112 -0.248 4.409 1.00 95.12 98 GLU A C 1
ATOM 836 O O . GLU A 1 98 ? 9.698 -0.841 3.408 1.00 95.12 98 GLU A O 1
ATOM 841 N N . MET A 1 99 ? 10.478 1.028 4.372 1.00 94.19 99 MET A N 1
ATOM 842 C CA . MET A 1 99 ? 10.602 1.802 3.150 1.00 94.19 99 MET A CA 1
ATOM 843 C C . MET A 1 99 ? 11.855 2.666 3.222 1.00 94.19 99 MET A C 1
ATOM 845 O O . MET A 1 99 ? 12.217 3.203 4.264 1.00 94.19 99 MET A O 1
ATOM 849 N N . THR A 1 100 ? 12.499 2.874 2.078 1.00 92.12 100 THR A N 1
ATOM 850 C CA . THR A 1 100 ? 13.591 3.852 1.976 1.00 92.12 100 THR A CA 1
ATOM 851 C C . THR A 1 100 ? 13.089 5.267 2.284 1.00 92.12 100 THR A C 1
ATOM 853 O O . THR A 1 100 ? 11.945 5.609 1.971 1.00 92.12 100 THR A O 1
ATOM 856 N N . GLN A 1 101 ? 13.966 6.164 2.751 1.00 90.44 101 GLN A N 1
ATOM 857 C CA . GLN A 1 101 ? 13.596 7.569 2.992 1.00 90.44 101 GLN A CA 1
ATOM 858 C C . GLN A 1 101 ? 12.991 8.246 1.749 1.00 90.44 101 GLN A C 1
ATOM 860 O O . GLN A 1 101 ? 12.081 9.073 1.845 1.00 90.44 101 GLN A O 1
ATOM 865 N N . ARG A 1 102 ? 13.450 7.862 0.550 1.00 90.12 102 ARG A N 1
ATOM 866 C CA . ARG A 1 102 ? 12.891 8.338 -0.723 1.00 90.12 102 ARG A CA 1
ATOM 867 C C . ARG A 1 102 ? 11.437 7.901 -0.912 1.00 90.12 102 ARG A C 1
ATOM 869 O O . ARG A 1 102 ? 10.633 8.687 -1.413 1.00 90.12 102 ARG A O 1
ATOM 876 N N . GLN A 1 103 ? 11.101 6.666 -0.550 1.00 90.38 103 GLN A N 1
ATOM 877 C CA . GLN A 1 103 ? 9.736 6.142 -0.613 1.00 90.38 103 GLN A CA 1
ATOM 878 C C . GLN A 1 103 ? 8.841 6.813 0.429 1.00 90.38 103 GLN A C 1
ATOM 880 O O . GLN A 1 103 ? 7.775 7.298 0.054 1.00 90.38 103 GLN A O 1
ATOM 885 N N . ILE A 1 104 ? 9.317 6.956 1.671 1.00 91.00 104 ILE A N 1
ATOM 886 C CA . ILE A 1 104 ? 8.613 7.680 2.742 1.00 91.00 104 ILE A CA 1
ATOM 887 C C . ILE A 1 104 ? 8.312 9.114 2.300 1.00 91.00 104 ILE A C 1
ATOM 889 O O . ILE A 1 104 ? 7.166 9.545 2.331 1.00 91.00 104 ILE A O 1
ATOM 893 N N . THR A 1 105 ? 9.305 9.834 1.771 1.00 89.56 105 THR A N 1
ATOM 894 C CA . THR A 1 105 ? 9.132 11.218 1.292 1.00 89.56 105 THR A CA 1
ATOM 895 C C . THR A 1 105 ? 8.094 11.316 0.168 1.00 89.56 105 THR A C 1
ATOM 897 O O . THR A 1 105 ? 7.301 12.256 0.121 1.00 89.56 105 THR A O 1
ATOM 900 N N . ARG A 1 106 ? 8.082 10.356 -0.767 1.00 88.44 106 ARG A N 1
ATOM 901 C CA . ARG A 1 106 ? 7.090 10.318 -1.856 1.00 88.44 106 ARG A CA 1
ATOM 902 C C . ARG A 1 106 ? 5.684 10.044 -1.328 1.00 88.44 106 ARG A C 1
ATOM 904 O O . ARG A 1 106 ? 4.748 10.709 -1.764 1.00 88.44 106 ARG A O 1
ATOM 911 N N . LEU A 1 107 ? 5.554 9.087 -0.413 1.00 90.19 107 LEU A N 1
ATOM 912 C CA . LEU A 1 107 ? 4.292 8.721 0.217 1.00 90.19 107 LEU A CA 1
ATOM 913 C C . LEU A 1 107 ? 3.736 9.876 1.055 1.00 90.19 107 LEU A C 1
ATOM 915 O O . LEU A 1 107 ? 2.574 10.225 0.898 1.00 90.19 107 LEU A O 1
ATOM 919 N N . SER A 1 108 ? 4.583 10.516 1.861 1.00 88.12 108 SER A N 1
ATOM 920 C CA . SER A 1 108 ? 4.264 11.700 2.664 1.00 88.12 108 SER A CA 1
ATOM 921 C C . SER A 1 108 ? 3.631 12.803 1.813 1.00 88.12 108 SER A C 1
ATOM 923 O O . SER A 1 108 ? 2.523 13.256 2.084 1.00 88.12 108 SER A O 1
ATOM 925 N N . LYS A 1 109 ? 4.256 13.138 0.674 1.00 88.12 109 LYS A N 1
ATOM 926 C CA . LYS A 1 109 ? 3.703 14.114 -0.281 1.00 88.12 109 LYS A CA 1
ATOM 927 C C . LYS A 1 109 ? 2.342 13.699 -0.844 1.00 88.12 109 LYS A C 1
ATOM 929 O O . LYS A 1 109 ? 1.507 14.562 -1.104 1.00 88.12 109 LYS A O 1
ATOM 934 N N . ALA A 1 110 ? 2.124 12.405 -1.081 1.00 87.81 110 ALA A N 1
ATOM 935 C CA . ALA A 1 110 ? 0.844 11.901 -1.571 1.00 87.81 110 ALA A CA 1
ATOM 936 C C . ALA A 1 110 ? -0.244 11.953 -0.485 1.00 87.81 110 ALA A C 1
ATOM 938 O O . ALA A 1 110 ? -1.358 12.376 -0.781 1.00 87.81 110 ALA A O 1
ATOM 939 N N . LEU A 1 111 ? 0.091 11.592 0.758 1.00 87.19 111 LEU A N 1
ATOM 940 C CA . LEU A 1 111 ? -0.795 11.692 1.921 1.00 87.19 111 LEU A CA 1
ATOM 941 C C . LEU A 1 111 ? -1.252 13.140 2.125 1.00 87.19 111 LEU A C 1
ATOM 943 O O . LEU A 1 111 ? -2.447 13.410 2.036 1.00 87.19 111 LEU A O 1
ATOM 947 N N . SER A 1 112 ? -0.314 14.088 2.239 1.00 83.75 112 SER A N 1
ATOM 948 C CA . SER A 1 112 ? -0.639 15.511 2.422 1.00 83.75 112 SER A CA 1
ATOM 949 C C . SER A 1 112 ? -1.479 16.090 1.280 1.00 83.75 112 SER A C 1
ATOM 951 O O . SER A 1 112 ? -2.265 17.010 1.487 1.00 83.75 112 SER A O 1
ATOM 953 N N . LYS A 1 113 ? -1.334 15.563 0.056 1.00 84.12 113 LYS A N 1
ATOM 954 C CA . LYS A 1 113 ? -2.125 16.007 -1.097 1.00 84.12 113 LYS A CA 1
ATOM 955 C C . LYS A 1 113 ? -3.601 15.613 -0.985 1.00 84.12 113 LYS A C 1
ATOM 957 O O . LYS A 1 113 ? -4.451 16.389 -1.413 1.00 84.12 113 LYS A O 1
ATOM 962 N N . TYR A 1 114 ? -3.902 14.412 -0.492 1.00 79.81 114 TYR A N 1
ATOM 963 C CA . TYR A 1 114 ? -5.264 13.860 -0.514 1.00 79.81 114 TYR A CA 1
ATOM 964 C C . TYR A 1 114 ? -6.007 13.981 0.820 1.00 79.81 114 TYR A C 1
ATOM 966 O O . TYR A 1 114 ? -7.231 13.968 0.821 1.00 79.81 114 TYR A O 1
ATOM 974 N N . GLN A 1 115 ? -5.290 14.159 1.927 1.00 71.50 115 GLN A N 1
ATOM 975 C CA . GLN A 1 115 ? -5.860 14.299 3.269 1.00 71.50 115 GLN A CA 1
ATOM 976 C C . GLN A 1 115 ? -6.594 15.638 3.496 1.00 71.50 115 GLN A C 1
ATOM 978 O O . GLN A 1 115 ? -7.409 15.755 4.408 1.00 71.50 115 GLN A O 1
ATOM 983 N N . GLY A 1 116 ? -6.351 16.655 2.660 1.00 59.78 116 GLY A N 1
ATOM 984 C CA . GLY A 1 116 ? -6.855 18.012 2.901 1.00 59.78 116 GLY A CA 1
ATOM 985 C C . GLY A 1 116 ? -6.196 18.666 4.126 1.00 59.78 116 GLY A C 1
ATOM 986 O O . GLY A 1 116 ? -5.420 18.041 4.838 1.00 59.78 116 GLY A O 1
ATOM 987 N N . LYS A 1 117 ? -6.469 19.954 4.375 1.00 53.19 117 LYS A N 1
ATOM 988 C CA . LYS A 1 117 ? -5.829 20.779 5.432 1.00 53.19 117 LYS A CA 1
ATOM 989 C C . LYS A 1 117 ? -6.229 20.402 6.879 1.00 53.19 117 LYS A C 1
ATOM 991 O O . LYS A 1 117 ? -6.241 21.268 7.749 1.00 53.19 117 LYS A O 1
ATOM 996 N N . SER A 1 118 ? -6.622 19.159 7.138 1.00 43.59 118 SER A N 1
ATOM 997 C CA . SER A 1 118 ? -7.119 18.718 8.442 1.00 43.59 118 SER A CA 1
ATOM 998 C C . SER A 1 118 ? -6.042 17.960 9.217 1.00 43.59 118 SER A C 1
ATOM 1000 O O . SER A 1 118 ? -5.498 16.970 8.729 1.00 43.59 118 SER A O 1
ATOM 1002 N N . SER A 1 119 ? -5.809 18.445 10.440 1.00 48.62 119 SER A N 1
ATOM 1003 C CA . SER A 1 119 ? -4.982 17.897 11.517 1.00 48.62 119 SER A CA 1
ATOM 1004 C C . SER A 1 119 ? -5.407 16.473 11.896 1.00 48.62 119 SER A C 1
ATOM 1006 O O . SER A 1 119 ? -6.132 16.261 12.871 1.00 48.62 119 SER A O 1
ATOM 1008 N N . SER A 1 120 ? -4.989 15.498 11.098 1.00 50.03 120 SER A N 1
ATOM 1009 C CA . SER A 1 120 ? -5.255 14.074 11.306 1.00 50.03 120 SER A CA 1
ATOM 1010 C C . SER A 1 120 ? -3.940 13.349 11.617 1.00 50.03 120 SER A C 1
ATOM 1012 O O . SER A 1 120 ? -2.885 13.777 11.140 1.00 50.03 120 SER A O 1
ATOM 1014 N N . PRO A 1 121 ? -3.970 12.231 12.371 1.00 51.16 121 PRO A N 1
ATOM 1015 C CA . PRO A 1 121 ? -2.784 11.465 12.790 1.00 51.16 121 PRO A CA 1
ATOM 1016 C C . PRO A 1 121 ? -1.887 10.960 11.642 1.00 51.16 121 PRO A C 1
ATOM 1018 O O . PRO A 1 121 ? -0.821 10.399 11.883 1.00 51.16 121 PRO A O 1
ATOM 1021 N N . THR A 1 122 ? -2.291 11.152 10.386 1.00 53.19 122 THR A N 1
ATOM 1022 C CA . THR A 1 122 ? -1.532 10.793 9.184 1.00 53.19 122 THR A CA 1
ATOM 1023 C C . THR A 1 122 ? -0.610 11.911 8.659 1.00 53.19 122 THR A C 1
ATOM 1025 O O . THR A 1 122 ? 0.201 11.641 7.773 1.00 53.19 122 THR A O 1
ATOM 1028 N N . ASP A 1 123 ? -0.645 13.119 9.249 1.00 54.03 123 ASP A N 1
ATOM 1029 C CA . ASP A 1 123 ? 0.283 14.239 8.955 1.00 54.03 123 ASP A CA 1
ATOM 1030 C C . ASP A 1 123 ? 1.746 13.975 9.392 1.00 54.03 123 ASP A C 1
ATOM 1032 O O . ASP A 1 123 ? 2.660 14.755 9.100 1.00 54.03 123 ASP A O 1
ATOM 1036 N N . GLU A 1 124 ? 1.993 12.853 10.073 1.00 62.50 124 GLU A N 1
ATOM 1037 C CA . GLU A 1 124 ? 3.261 12.533 10.739 1.00 62.50 124 GLU A CA 1
ATOM 1038 C C . GLU A 1 124 ? 4.196 11.604 9.954 1.00 62.50 124 GLU A C 1
ATOM 1040 O O . GLU A 1 124 ? 5.280 11.289 10.446 1.00 62.50 124 GLU A O 1
ATOM 1045 N N . VAL A 1 125 ? 3.842 11.146 8.745 1.00 78.25 125 VAL A N 1
ATOM 1046 C CA . VAL A 1 125 ? 4.721 10.229 7.992 1.00 78.25 125 VAL A CA 1
ATOM 1047 C C . VAL A 1 125 ? 5.910 10.998 7.409 1.00 78.25 125 VAL A C 1
ATOM 1049 O O . VAL A 1 125 ? 5.920 11.390 6.242 1.00 78.25 125 VAL A O 1
ATOM 1052 N N . ARG A 1 126 ? 6.912 11.257 8.249 1.00 81.69 126 ARG A N 1
ATOM 1053 C CA . ARG A 1 126 ? 8.206 11.870 7.902 1.00 81.69 126 ARG A CA 1
ATOM 1054 C C . ARG A 1 126 ? 9.356 10.871 8.019 1.00 81.69 126 ARG A C 1
ATOM 1056 O O . ARG A 1 126 ? 10.395 11.054 7.383 1.00 81.69 126 ARG A O 1
ATOM 1063 N N . ASP A 1 127 ? 9.138 9.811 8.787 1.00 88.38 127 ASP A N 1
ATOM 1064 C CA . ASP A 1 127 ? 10.090 8.760 9.106 1.00 88.38 127 ASP A CA 1
ATOM 1065 C C . ASP A 1 127 ? 9.411 7.375 9.145 1.00 88.38 127 ASP A C 1
ATOM 1067 O O . ASP A 1 127 ? 8.217 7.220 8.859 1.00 88.38 127 ASP A O 1
ATOM 1071 N N . MET A 1 128 ? 10.201 6.354 9.482 1.00 93.12 128 MET A N 1
ATOM 1072 C CA . MET A 1 128 ? 9.725 4.976 9.605 1.00 93.12 128 MET A CA 1
ATOM 1073 C C . MET A 1 128 ? 8.727 4.784 10.752 1.00 93.12 128 MET A C 1
ATOM 1075 O O . MET A 1 128 ? 7.798 3.990 10.618 1.00 93.12 128 MET A O 1
ATOM 1079 N N . ASN A 1 129 ? 8.862 5.526 11.853 1.00 90.88 129 ASN A N 1
ATOM 1080 C CA . ASN A 1 129 ? 7.957 5.405 12.997 1.00 90.88 129 ASN A CA 1
ATOM 1081 C C . ASN A 1 129 ? 6.542 5.861 12.630 1.00 90.88 129 ASN A C 1
ATOM 1083 O O . ASN A 1 129 ? 5.571 5.146 12.887 1.00 90.88 129 ASN A O 1
ATOM 1087 N N . GLY A 1 130 ? 6.423 7.018 11.972 1.00 88.94 130 GLY A N 1
ATOM 1088 C CA . GLY A 1 130 ? 5.152 7.502 11.439 1.00 88.94 130 GLY A CA 1
ATOM 1089 C C . GLY A 1 130 ? 4.549 6.529 10.423 1.00 88.94 130 GLY A C 1
ATOM 1090 O O . GLY A 1 130 ? 3.347 6.260 10.461 1.00 88.94 130 GLY A O 1
ATOM 1091 N N . LEU A 1 131 ? 5.381 5.933 9.560 1.00 92.56 131 LEU A N 1
ATOM 1092 C CA . LEU A 1 131 ? 4.930 4.914 8.611 1.00 92.56 131 LEU A CA 1
ATOM 1093 C C . LEU A 1 131 ? 4.381 3.662 9.317 1.00 92.56 131 LEU A C 1
ATOM 1095 O O . LEU A 1 131 ? 3.307 3.185 8.952 1.00 92.56 131 LEU A O 1
ATOM 1099 N N . HIS A 1 132 ? 5.062 3.147 10.340 1.00 94.38 132 HIS A N 1
ATOM 1100 C CA . HIS A 1 132 ? 4.615 1.956 11.064 1.00 94.38 132 HIS A CA 1
ATOM 1101 C C . HIS A 1 132 ? 3.308 2.175 11.827 1.00 94.38 132 HIS A C 1
ATOM 1103 O O . HIS A 1 132 ? 2.446 1.297 11.802 1.00 94.38 132 HIS A O 1
ATOM 1109 N N . LYS A 1 133 ? 3.100 3.353 12.438 1.00 92.38 133 LYS A N 1
ATOM 1110 C CA . LYS A 1 133 ? 1.797 3.710 13.034 1.00 92.38 133 LYS A CA 1
ATOM 1111 C C . LYS A 1 133 ? 0.671 3.573 12.006 1.00 92.38 133 LYS A C 1
ATOM 1113 O O . LYS A 1 133 ? -0.367 2.976 12.278 1.00 92.38 133 LYS A O 1
ATOM 1118 N N . LEU A 1 134 ? 0.905 4.082 10.799 1.00 91.25 134 LEU A N 1
ATOM 1119 C CA . LEU A 1 134 ? -0.059 4.050 9.706 1.00 91.25 134 LEU A CA 1
ATOM 1120 C C . LEU A 1 134 ? -0.312 2.627 9.176 1.00 91.25 134 LEU A C 1
ATOM 1122 O O . LEU A 1 134 ? -1.447 2.261 8.868 1.00 91.25 134 LEU A O 1
ATOM 1126 N N . GLN A 1 135 ? 0.738 1.811 9.073 1.00 95.00 135 GLN A N 1
ATOM 1127 C CA . GLN A 1 135 ? 0.630 0.401 8.694 1.00 95.00 135 GLN A CA 1
ATOM 1128 C C . GLN A 1 135 ? -0.159 -0.396 9.741 1.00 95.00 135 GLN A C 1
ATOM 1130 O O . GLN A 1 135 ? -1.043 -1.172 9.379 1.00 95.00 135 GLN A O 1
ATOM 1135 N N . ASN A 1 136 ? 0.089 -0.147 11.030 1.00 94.56 136 ASN A N 1
ATOM 1136 C CA . ASN A 1 136 ? -0.667 -0.757 12.122 1.00 94.56 136 ASN A CA 1
ATOM 1137 C C . ASN A 1 136 ? -2.142 -0.357 12.079 1.00 94.56 136 ASN A C 1
ATOM 1139 O O . ASN A 1 136 ? -2.998 -1.237 12.136 1.00 94.56 136 ASN A O 1
ATOM 1143 N N . LEU A 1 137 ? -2.441 0.925 11.843 1.00 92.50 137 LEU A N 1
ATOM 1144 C CA . LEU A 1 137 ? -3.813 1.398 11.641 1.00 92.50 137 LEU A CA 1
ATOM 1145 C C . LEU A 1 137 ? -4.516 0.634 10.510 1.00 92.50 137 LEU A C 1
ATOM 1147 O O . LEU A 1 137 ? -5.679 0.251 10.652 1.00 92.50 137 LEU A O 1
ATOM 1151 N N . CYS A 1 138 ? -3.824 0.375 9.394 1.00 93.94 138 CYS A N 1
ATOM 1152 C CA . CYS A 1 138 ? -4.378 -0.427 8.302 1.00 93.94 138 CYS A CA 1
ATOM 1153 C C . CYS A 1 138 ? -4.736 -1.842 8.770 1.00 93.94 138 CYS A C 1
ATOM 1155 O O . CYS A 1 138 ? -5.814 -2.334 8.440 1.00 93.94 138 CYS A O 1
ATOM 1157 N N . PHE A 1 139 ? -3.865 -2.490 9.545 1.00 95.81 139 PHE A N 1
ATOM 1158 C CA . PHE A 1 139 ? -4.103 -3.842 10.052 1.00 95.81 139 PHE A CA 1
ATOM 1159 C C . PHE A 1 139 ? -5.228 -3.912 11.086 1.00 95.81 139 PHE A C 1
ATOM 1161 O O . PHE A 1 139 ? -6.016 -4.852 11.060 1.00 95.81 139 PHE A O 1
ATOM 1168 N N . GLU A 1 140 ? -5.317 -2.929 11.977 1.00 93.50 140 GLU A N 1
ATOM 1169 C CA . GLU A 1 140 ? -6.332 -2.867 13.034 1.00 93.50 140 GLU A CA 1
ATOM 1170 C C . GLU A 1 140 ? -7.716 -2.528 12.484 1.00 93.50 140 GLU A C 1
ATOM 1172 O O . GLU A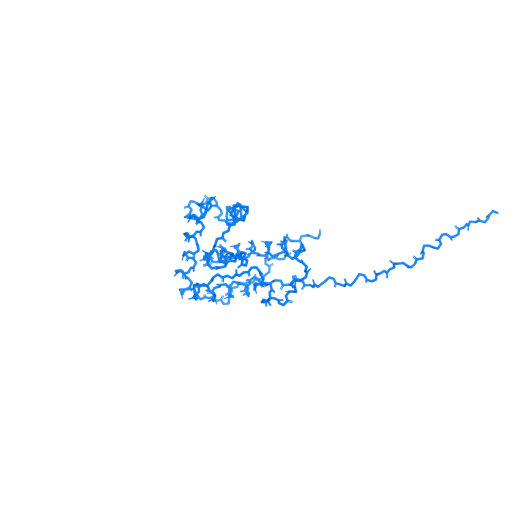 1 140 ? -8.721 -3.090 12.916 1.00 93.50 140 GLU A O 1
ATOM 1177 N N . SER A 1 141 ? -7.771 -1.649 11.484 1.00 90.44 141 SER A N 1
ATOM 1178 C CA . SER A 1 141 ? -9.032 -1.205 10.888 1.00 90.44 141 SER A CA 1
ATOM 1179 C C . SER A 1 141 ? -9.594 -2.223 9.893 1.00 90.44 141 SER A C 1
ATOM 1181 O O . SER A 1 141 ? -10.807 -2.294 9.697 1.00 90.44 141 SER A O 1
ATOM 1183 N N . ALA A 1 142 ? -8.736 -3.025 9.251 1.00 90.19 142 ALA A N 1
ATOM 1184 C CA . ALA A 1 142 ? -9.126 -3.905 8.151 1.00 90.19 142 ALA A CA 1
ATOM 1185 C C . ALA A 1 142 ? -10.252 -4.911 8.465 1.00 90.19 142 ALA A C 1
ATOM 1187 O O . ALA A 1 142 ? -11.126 -5.068 7.605 1.00 90.19 142 ALA A O 1
ATOM 1188 N N . PRO A 1 143 ? -10.297 -5.589 9.633 1.00 87.88 143 PRO A N 1
ATOM 1189 C CA . PRO A 1 143 ? -11.373 -6.524 9.971 1.00 87.88 143 PRO A CA 1
ATOM 1190 C C . PRO A 1 143 ? -12.767 -5.888 9.942 1.00 87.88 143 PRO A C 1
ATOM 1192 O O . PRO A 1 143 ? -13.721 -6.541 9.527 1.00 87.88 143 PRO A O 1
ATOM 1195 N N . ASN A 1 144 ? -12.860 -4.603 10.291 1.00 86.44 144 ASN A N 1
ATOM 1196 C CA . ASN A 1 144 ? -14.121 -3.872 10.419 1.00 86.44 144 ASN A CA 1
ATOM 1197 C C . ASN A 1 144 ? -14.627 -3.294 9.088 1.00 86.44 144 ASN A C 1
ATOM 1199 O O . ASN A 1 144 ? -15.725 -2.746 9.020 1.00 86.44 144 ASN A O 1
ATOM 1203 N N . ILE A 1 145 ? -13.846 -3.414 8.009 1.00 86.44 145 ILE A N 1
ATOM 1204 C CA . ILE A 1 145 ? -14.191 -2.839 6.710 1.00 86.44 145 ILE A CA 1
ATOM 1205 C C . ILE A 1 145 ? -14.872 -3.887 5.831 1.00 86.44 145 ILE A C 1
ATOM 1207 O O . ILE A 1 145 ? -14.310 -4.943 5.499 1.00 86.44 145 ILE A O 1
ATOM 1211 N N . THR A 1 146 ? -16.070 -3.522 5.379 1.00 79.44 146 THR A N 1
ATOM 1212 C CA . THR A 1 146 ? -16.806 -4.215 4.323 1.00 79.44 146 THR A CA 1
ATOM 1213 C C . THR A 1 146 ? -16.951 -3.269 3.139 1.00 79.44 146 THR A C 1
ATOM 1215 O O . THR A 1 146 ? -17.596 -2.228 3.241 1.00 79.44 146 THR A O 1
ATOM 1218 N N . ILE A 1 147 ? -16.332 -3.618 2.010 1.00 73.19 147 ILE A N 1
ATOM 1219 C CA . ILE A 1 147 ? -16.429 -2.823 0.782 1.00 73.19 147 ILE A CA 1
ATOM 1220 C C . ILE A 1 147 ? -17.820 -3.064 0.192 1.00 73.19 147 ILE A C 1
ATOM 1222 O O . ILE A 1 147 ? -18.064 -4.095 -0.439 1.00 73.19 147 ILE A O 1
ATOM 1226 N N . SER A 1 148 ? -18.749 -2.137 0.425 1.00 60.25 148 SER A N 1
ATOM 1227 C CA . SER A 1 148 ? -20.051 -2.160 -0.234 1.00 60.25 148 SER A CA 1
ATOM 1228 C C . SER A 1 148 ? -19.885 -1.693 -1.684 1.00 60.25 148 SER A C 1
ATOM 1230 O O . SER A 1 148 ? -19.164 -0.740 -1.978 1.00 60.25 148 SER A O 1
ATOM 1232 N N . LYS A 1 149 ? -20.518 -2.391 -2.636 1.00 51.28 149 LYS A N 1
ATOM 1233 C CA . LYS A 1 149 ? -20.564 -1.942 -4.035 1.00 51.28 149 LYS A CA 1
ATOM 1234 C C . LYS A 1 149 ? -21.423 -0.685 -4.111 1.00 51.28 149 LYS A C 1
ATOM 1236 O O . LYS A 1 149 ? -22.625 -0.797 -4.323 1.00 51.28 149 LYS A O 1
ATOM 1241 N N . LYS A 1 150 ? -20.839 0.496 -3.957 1.00 53.84 150 LYS A N 1
ATOM 1242 C CA . LYS A 1 150 ? -21.453 1.746 -4.410 1.00 53.84 150 LYS A CA 1
ATOM 1243 C C . LYS A 1 150 ? -20.375 2.811 -4.510 1.00 53.84 150 LYS A C 1
ATOM 1245 O O . LYS A 1 150 ? -20.100 3.437 -3.511 1.00 53.84 150 LYS A O 1
ATOM 1250 N N . TYR A 1 151 ? -19.813 3.019 -5.702 1.00 48.53 151 TYR A N 1
ATOM 1251 C CA . TYR A 1 151 ? -19.556 4.361 -6.238 1.00 48.53 151 TYR A CA 1
ATOM 1252 C C . TYR A 1 151 ? -19.438 4.316 -7.769 1.00 48.53 151 TYR A C 1
ATOM 1254 O O . TYR A 1 151 ? -18.789 3.453 -8.353 1.00 48.53 151 TYR A O 1
ATOM 1262 N N . ASN A 1 152 ? -20.138 5.244 -8.424 1.00 42.12 152 ASN A N 1
ATOM 1263 C CA . ASN A 1 152 ? -20.129 5.444 -9.870 1.00 42.12 152 ASN A CA 1
ATOM 1264 C C . ASN A 1 152 ? -18.748 5.952 -10.316 1.00 42.12 152 ASN A C 1
ATOM 1266 O O . ASN A 1 152 ? -18.395 7.099 -10.061 1.00 42.12 152 ASN A O 1
ATOM 1270 N N . ILE A 1 153 ? -18.017 5.134 -11.076 1.00 45.31 153 ILE A N 1
ATOM 1271 C CA . ILE A 1 153 ? -16.684 5.397 -11.664 1.00 45.31 153 ILE A CA 1
ATOM 1272 C C . ILE A 1 153 ? -16.667 6.600 -12.646 1.00 45.31 153 ILE A C 1
ATOM 1274 O O . ILE A 1 153 ? -15.630 6.960 -13.201 1.00 45.31 153 ILE A O 1
ATOM 1278 N N . LYS A 1 154 ? -17.791 7.301 -12.844 1.00 40.09 154 LYS A N 1
ATOM 1279 C CA . LYS A 1 154 ? -17.912 8.408 -13.806 1.00 40.09 154 LYS A CA 1
ATOM 1280 C C . LYS A 1 154 ? -17.021 9.626 -13.503 1.00 40.09 154 LYS A C 1
ATOM 1282 O O . LYS A 1 154 ? -16.773 10.391 -14.422 1.00 40.09 154 LYS A O 1
ATOM 1287 N N . GLN A 1 155 ? -16.478 9.787 -12.292 1.00 40.25 155 GLN A N 1
ATOM 1288 C CA . GLN A 1 155 ? -15.611 10.932 -11.953 1.00 40.25 155 GLN A CA 1
ATOM 1289 C C . GLN A 1 155 ? -14.102 10.714 -12.181 1.00 40.25 155 GLN A C 1
ATOM 1291 O O . GLN A 1 155 ? -13.339 11.679 -12.144 1.00 40.25 155 GLN A O 1
ATOM 1296 N N . PHE A 1 156 ? -13.630 9.489 -12.449 1.00 41.59 156 PHE A N 1
ATOM 1297 C CA . PHE A 1 156 ? -12.184 9.246 -12.618 1.00 41.59 156 PHE A CA 1
ATOM 1298 C C . PHE A 1 156 ? -11.651 9.543 -14.032 1.00 41.59 156 PHE A C 1
ATOM 1300 O O . PHE A 1 156 ? -10.439 9.673 -14.200 1.00 41.59 156 PHE A O 1
ATOM 1307 N N . ASN A 1 157 ? -12.528 9.711 -15.028 1.00 37.84 157 ASN A N 1
ATOM 1308 C CA . ASN A 1 157 ? -12.128 9.892 -16.429 1.00 37.84 157 ASN A CA 1
ATOM 1309 C C . ASN A 1 157 ? -11.918 11.350 -16.875 1.00 37.84 157 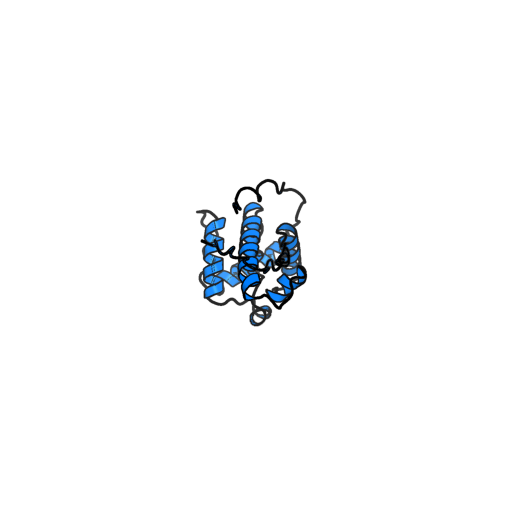ASN A C 1
ATOM 1311 O O . ASN A 1 157 ? -11.417 11.559 -17.974 1.00 37.84 157 ASN A O 1
ATOM 1315 N N . GLU A 1 158 ? -12.232 12.362 -16.061 1.00 34.94 158 GLU A N 1
ATOM 1316 C CA . GLU A 1 158 ? -12.161 13.760 -16.531 1.00 34.94 158 GLU A CA 1
ATOM 1317 C C . GLU A 1 158 ? -10.800 14.449 -16.321 1.00 34.94 158 GLU A C 1
ATOM 1319 O O . GLU A 1 158 ? -10.560 15.507 -16.894 1.00 34.94 158 GLU A O 1
ATOM 1324 N N . ASN A 1 159 ? -9.862 13.847 -15.578 1.00 35.25 159 ASN A N 1
ATOM 1325 C CA . ASN A 1 159 ? -8.589 14.504 -15.229 1.00 35.25 159 ASN A CA 1
ATOM 1326 C C . ASN A 1 159 ? -7.329 13.858 -15.820 1.00 35.25 159 ASN A C 1
ATOM 1328 O O . ASN A 1 159 ? -6.216 14.142 -15.374 1.00 35.25 159 ASN A O 1
ATOM 1332 N N . ILE A 1 160 ? -7.468 13.007 -16.836 1.00 39.53 160 ILE A N 1
ATOM 1333 C CA . ILE A 1 160 ? -6.325 12.520 -17.615 1.00 39.53 160 ILE A CA 1
ATOM 1334 C C . ILE A 1 160 ? -6.519 13.000 -19.050 1.00 39.53 160 ILE A C 1
ATOM 1336 O O . ILE A 1 160 ? -7.073 12.290 -19.883 1.00 39.53 160 ILE A O 1
ATOM 1340 N N . ARG A 1 161 ? -6.103 14.241 -19.327 1.00 30.73 161 ARG A N 1
ATOM 1341 C CA . ARG A 1 161 ? -5.933 14.683 -20.715 1.00 30.73 161 ARG A CA 1
ATOM 1342 C C . ARG A 1 161 ? -4.690 14.011 -21.328 1.00 30.73 161 ARG A C 1
ATOM 1344 O O . ARG A 1 161 ? -3.735 13.778 -20.581 1.00 30.73 161 ARG A O 1
ATOM 1351 N N . PRO A 1 162 ? -4.742 13.668 -22.630 1.00 39.62 162 PRO A N 1
ATOM 1352 C CA . PRO A 1 162 ? -3.637 13.066 -23.376 1.00 39.62 162 PRO A CA 1
ATOM 1353 C C . PRO A 1 162 ? -2.416 13.985 -23.483 1.00 39.62 162 PRO A C 1
ATOM 1355 O O . PRO A 1 162 ? -2.595 15.223 -23.406 1.00 39.62 162 PRO A O 1
#

Sequence (162 aa):
MNKKMNRRSAFRKKLRPLPEFKYDIETSVKFLLSCAKQRKFISFIEFNRFYKIPDQDWPLVYPLLYRHLNLVL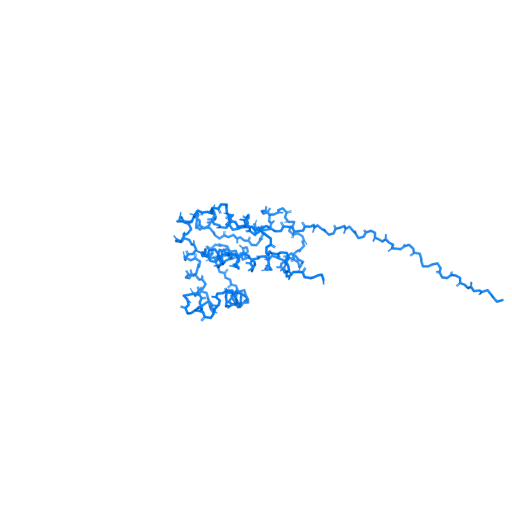KYCFENNYPPLSVLVVARDMKQSGEMTQRQITRLSKALSKYQGKSSSPTDEVRDMNGLHKLQNLCFESAPNITISKKYNIKQFNENIRP

Organism: NCBI:txid2175152

Secondary structure (DSSP, 8-state):
---------------PPPP-----HHHHHHHHHHHHHTT--EEHHHHHHHTT--TT-HHHHHHHHHHHHHHHHHHHHHTT---GGGGEE-STTTTTT---HHHHHHHHHHHHHHS-S---TTTTTTSHHHHHHHHHHHHHHGGG----S---GGGSSSS---